Protein AF-A0A836NZG7-F1 (afdb_monomer)

Organism: NCBI:txid1184265

Radius of gyration: 10.56 Å; Cα contacts (8 Å, |Δi|>4): 12; chains: 1; bounding box: 22×20×26 Å

Mean predicted aligned error: 2.23 Å

Foldseek 3Di:
DDDDDDDDDDPQPPPCNQVVVVVVCVVVVHDDHDDDD

InterPro domains:
  IPR001792 Acylphosphatase-like domain [PF00708] (5-37)
  IPR001792 Acylphosphatase-like domain [PS51160] (3-37)
  IPR036046 Acylphosphatase-like domain superfamily [SSF54975] (2-36)

Secondary structure (DSSP, 8-state):
---------SS-SSSSHHHHHHHHHHHTT--------

pLDDT: mean 96.44, std 4.02, range [75.94, 98.69]

Structure (mmCIF, N/CA/C/O backbone):
data_AF-A0A836NZG7-F1
#
_entry.id   AF-A0A836NZG7-F1
#
loop_
_atom_site.group_PDB
_atom_site.id
_atom_site.type_symbol
_atom_site.label_atom_id
_atom_site.label_alt_id
_atom_site.label_comp_id
_atom_site.label_asym_id
_atom_site.label_entity_id
_atom_site.label_seq_id
_atom_site.pdbx_PDB_ins_code
_atom_site.Cartn_x
_atom_site.Cartn_y
_atom_site.Cartn_z
_atom_site.occupancy
_atom_site.B_iso_or_equiv
_atom_site.auth_seq_id
_atom_site.auth_comp_id
_atom_site.auth_asym_id
_atom_site.auth_atom_id
_atom_site.pdbx_PDB_model_num
ATOM 1 N N . MET A 1 1 ? -12.614 8.424 13.128 1.00 75.94 1 MET A N 1
ATOM 2 C CA . MET A 1 1 ? -11.714 7.569 12.327 1.00 75.94 1 MET A CA 1
ATOM 3 C C . MET A 1 1 ? -10.460 8.366 12.049 1.00 75.94 1 MET A C 1
ATOM 5 O O . MET A 1 1 ? -10.587 9.468 11.531 1.00 75.94 1 MET A O 1
ATOM 9 N N . GLU A 1 2 ? -9.295 7.851 12.426 1.00 94.12 2 GLU A N 1
ATOM 10 C CA . GLU A 1 2 ? -8.008 8.463 12.080 1.00 94.12 2 GLU A CA 1
ATOM 11 C C . GLU A 1 2 ? -7.534 7.957 10.716 1.00 94.12 2 GLU A C 1
ATOM 13 O O . GLU A 1 2 ? -7.782 6.808 10.351 1.00 94.12 2 GLU A O 1
ATOM 18 N N . ALA A 1 3 ? -6.875 8.825 9.951 1.00 96.25 3 ALA A N 1
ATOM 19 C CA . ALA A 1 3 ? -6.303 8.492 8.654 1.00 96.25 3 ALA A CA 1
ATOM 20 C C . ALA A 1 3 ? -4.982 9.241 8.461 1.00 96.25 3 ALA A C 1
ATOM 22 O O . ALA A 1 3 ? -4.819 10.362 8.941 1.00 96.25 3 ALA A O 1
ATOM 23 N N . ALA A 1 4 ? -4.064 8.634 7.712 1.00 97.38 4 ALA A N 1
ATOM 24 C CA . ALA A 1 4 ? -2.795 9.236 7.327 1.00 97.38 4 ALA A CA 1
ATOM 25 C C . ALA A 1 4 ? -2.688 9.299 5.799 1.00 97.38 4 ALA A C 1
ATOM 27 O O . ALA A 1 4 ? -3.128 8.388 5.093 1.00 97.38 4 ALA A O 1
ATOM 28 N N . ARG A 1 5 ? -2.101 10.386 5.287 1.00 97.31 5 ARG A N 1
ATOM 29 C CA . ARG A 1 5 ? -1.793 10.559 3.863 1.00 97.31 5 ARG A CA 1
ATOM 30 C C . ARG A 1 5 ? -0.299 10.358 3.654 1.00 97.31 5 ARG A C 1
ATOM 32 O O . ARG A 1 5 ? 0.505 11.000 4.321 1.00 97.31 5 ARG A O 1
ATOM 39 N N . PHE A 1 6 ? 0.044 9.524 2.681 1.00 97.12 6 PHE A N 1
ATOM 40 C CA . PHE A 1 6 ? 1.420 9.257 2.281 1.00 97.12 6 PHE A CA 1
ATOM 41 C C . PHE A 1 6 ? 1.618 9.651 0.820 1.00 97.12 6 PHE A C 1
ATOM 43 O O . PHE A 1 6 ? 0.735 9.430 -0.010 1.00 97.12 6 PHE A O 1
ATOM 50 N N . GLU A 1 7 ? 2.779 10.221 0.517 1.00 97.56 7 GLU A N 1
ATOM 51 C CA . GLU A 1 7 ? 3.253 10.431 -0.846 1.00 97.56 7 GLU A CA 1
ATOM 52 C C . GLU A 1 7 ? 4.375 9.433 -1.117 1.00 97.56 7 GLU A C 1
ATOM 54 O O . GLU A 1 7 ? 5.316 9.322 -0.333 1.00 97.56 7 GLU A O 1
ATOM 59 N N . VAL A 1 8 ? 4.240 8.666 -2.197 1.00 97.12 8 VAL A N 1
ATOM 60 C CA . VAL A 1 8 ? 5.170 7.588 -2.540 1.00 97.12 8 VAL A CA 1
ATOM 61 C C . VAL A 1 8 ? 5.705 7.856 -3.937 1.00 97.12 8 VAL A C 1
ATOM 63 O O . VAL A 1 8 ? 4.933 7.967 -4.888 1.00 97.12 8 VAL A O 1
ATOM 66 N N . SER A 1 9 ? 7.025 7.969 -4.049 1.00 97.62 9 SER A N 1
ATOM 67 C CA . SER A 1 9 ? 7.738 8.282 -5.287 1.00 97.62 9 SER A CA 1
ATOM 68 C C . SER A 1 9 ? 8.696 7.151 -5.684 1.00 97.62 9 SER A C 1
ATOM 70 O O . SER A 1 9 ? 8.963 6.235 -4.906 1.00 97.62 9 SER A O 1
ATOM 72 N N . GLY A 1 10 ? 9.182 7.189 -6.927 1.00 97.19 10 GLY A N 1
ATOM 73 C CA . GLY A 1 10 ? 10.000 6.132 -7.530 1.00 97.19 10 GLY A CA 1
ATOM 74 C C . 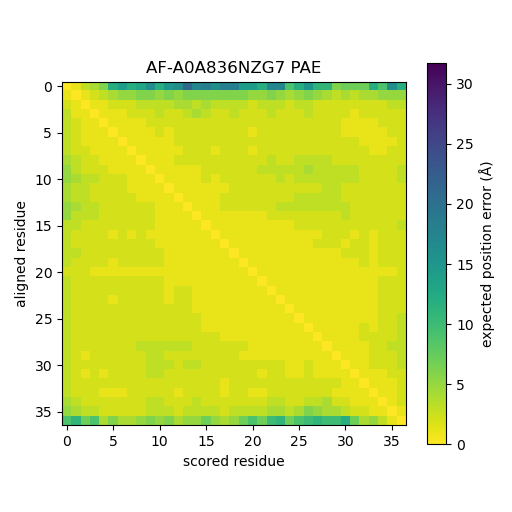GLY A 1 10 ? 9.214 5.283 -8.532 1.00 97.19 10 GLY A C 1
ATOM 75 O O . GLY A 1 10 ? 8.252 5.748 -9.144 1.00 97.19 10 GLY A O 1
ATOM 76 N N . VAL A 1 11 ? 9.619 4.025 -8.720 1.00 97.25 11 VAL A N 1
ATOM 77 C CA . VAL A 1 11 ? 8.951 3.098 -9.648 1.00 97.25 11 VAL A CA 1
ATOM 78 C C . VAL A 1 11 ? 7.725 2.493 -8.962 1.00 97.25 11 VAL A C 1
ATOM 80 O O . VAL A 1 11 ? 7.802 1.438 -8.342 1.00 97.25 11 VAL A O 1
ATOM 83 N N . VAL A 1 12 ? 6.592 3.195 -9.035 1.00 97.31 12 VAL A N 1
ATOM 84 C CA . VAL A 1 12 ? 5.328 2.788 -8.380 1.00 97.31 12 VAL A CA 1
ATOM 85 C C . VAL A 1 12 ? 4.140 2.685 -9.339 1.00 97.31 12 VAL A C 1
ATOM 87 O O . VAL A 1 12 ? 3.113 2.092 -9.010 1.00 97.31 12 VAL A O 1
ATOM 90 N N . GLN A 1 13 ? 4.261 3.221 -10.553 1.00 97.06 13 GLN A N 1
ATOM 91 C CA . GLN A 1 13 ? 3.229 3.134 -11.586 1.00 97.06 13 GLN A CA 1
ATOM 92 C C . GLN A 1 13 ? 3.546 1.998 -12.566 1.00 97.06 13 GLN A C 1
ATOM 94 O O . GLN A 1 13 ? 4.700 1.769 -12.905 1.00 97.06 13 GLN A O 1
ATOM 99 N N . GLY A 1 14 ? 2.524 1.252 -12.995 1.00 96.94 14 GLY A N 1
ATOM 100 C CA . GLY A 1 14 ? 2.689 0.118 -13.918 1.00 96.94 14 GLY A CA 1
ATOM 101 C C . GLY A 1 14 ? 3.289 -1.157 -13.304 1.00 96.94 14 GLY A C 1
ATOM 102 O O . GLY A 1 14 ? 3.377 -2.165 -13.991 1.00 96.94 14 GLY A O 1
ATOM 103 N N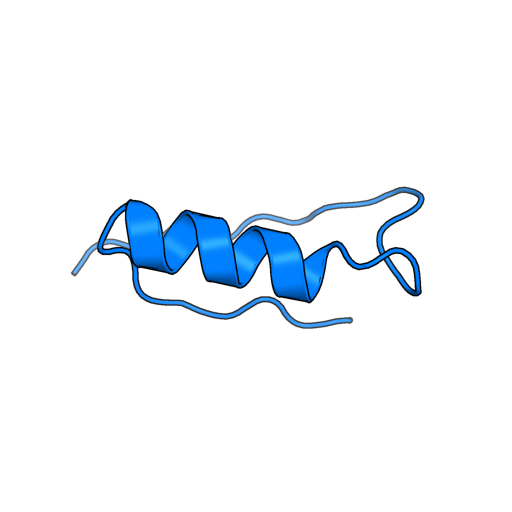 . VAL A 1 15 ? 3.642 -1.148 -12.013 1.00 97.75 15 VAL A N 1
ATOM 104 C CA . VAL A 1 15 ? 4.352 -2.252 -11.328 1.00 97.75 15 VAL A CA 1
ATOM 105 C C . VAL A 1 15 ? 3.531 -2.925 -10.222 1.00 97.75 15 VAL A C 1
ATOM 107 O O . VAL A 1 15 ? 4.057 -3.305 -9.183 1.00 97.75 15 VAL A O 1
ATOM 110 N N . TRP A 1 16 ? 2.212 -3.029 -10.400 1.00 97.12 16 TRP A N 1
ATOM 111 C CA . TRP A 1 16 ? 1.294 -3.701 -9.456 1.00 97.12 16 TRP A CA 1
ATOM 112 C C . TRP A 1 16 ? 1.192 -3.089 -8.033 1.00 97.12 16 TRP A C 1
ATOM 114 O O . TRP A 1 16 ? 0.385 -3.536 -7.221 1.00 97.12 16 TRP A O 1
ATOM 124 N N . TYR A 1 17 ? 1.887 -1.983 -7.753 1.00 97.75 17 TYR A N 1
ATOM 125 C CA . TYR A 1 17 ? 1.927 -1.328 -6.436 1.00 97.75 17 TYR A CA 1
ATOM 126 C C . TYR A 1 17 ? 0.546 -1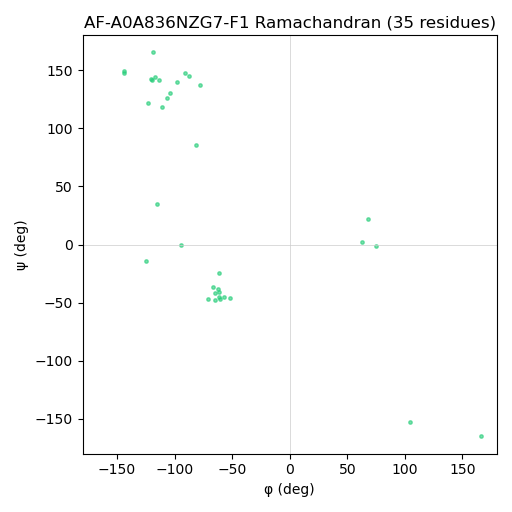.027 -5.819 1.00 97.75 17 TYR A C 1
ATOM 128 O O . TYR A 1 17 ? 0.295 -1.309 -4.649 1.00 97.75 17 TYR A O 1
ATOM 136 N N . ARG A 1 18 ? -0.394 -0.467 -6.596 1.00 97.56 18 ARG A N 1
ATOM 137 C CA . ARG A 1 18 ? -1.733 -0.121 -6.074 1.00 97.56 18 ARG A CA 1
ATOM 138 C C . ARG A 1 18 ? -2.554 -1.352 -5.684 1.00 97.56 18 ARG A C 1
ATOM 140 O O . ARG A 1 18 ? -3.303 -1.295 -4.711 1.00 97.56 18 ARG A O 1
ATOM 147 N N . ALA A 1 19 ? -2.429 -2.442 -6.439 1.00 98.00 19 ALA A N 1
ATOM 148 C CA . ALA A 1 19 ? -3.155 -3.677 -6.165 1.00 98.00 19 ALA A CA 1
ATOM 149 C C . ALA A 1 19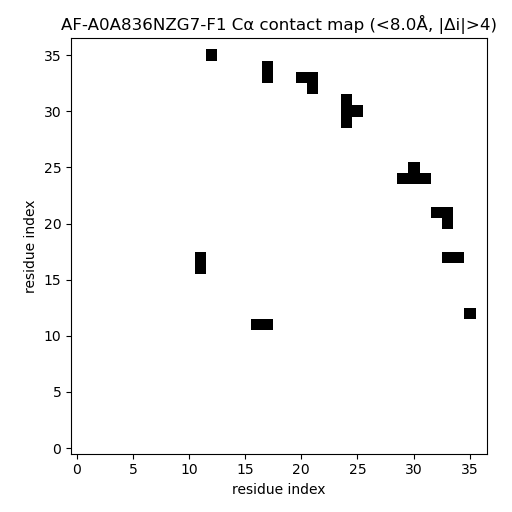 ? -2.607 -4.363 -4.905 1.00 98.00 19 ALA A C 1
ATOM 151 O O . ALA A 1 19 ? -3.386 -4.655 -4.000 1.00 98.00 19 ALA A O 1
ATOM 152 N N . SER A 1 20 ? -1.282 -4.481 -4.779 1.00 98.25 20 SER A N 1
ATOM 153 C CA . SER A 1 20 ? -0.648 -5.041 -3.577 1.00 98.25 20 SER A C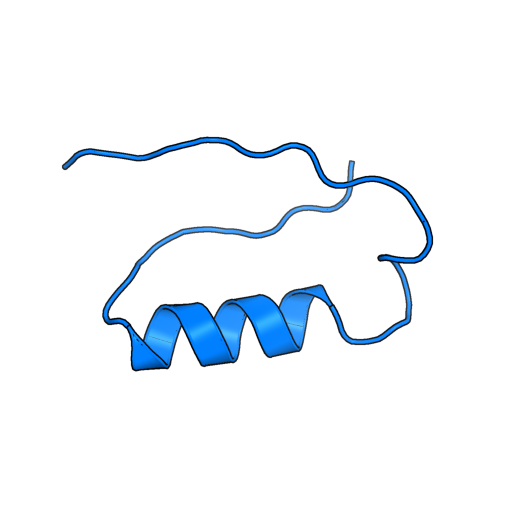A 1
ATOM 154 C C . SER A 1 20 ? -0.920 -4.212 -2.318 1.00 98.25 20 SER A C 1
ATOM 156 O O . SER A 1 20 ? -1.193 -4.758 -1.250 1.00 98.25 20 SER A O 1
ATOM 158 N N . THR A 1 21 ? -0.937 -2.880 -2.442 1.00 98.19 21 THR A N 1
ATOM 159 C CA . THR A 1 21 ? -1.297 -1.974 -1.338 1.00 98.19 21 THR A CA 1
ATOM 160 C C . THR A 1 21 ? -2.731 -2.217 -0.869 1.00 98.19 21 THR A C 1
ATOM 162 O O . THR A 1 21 ? -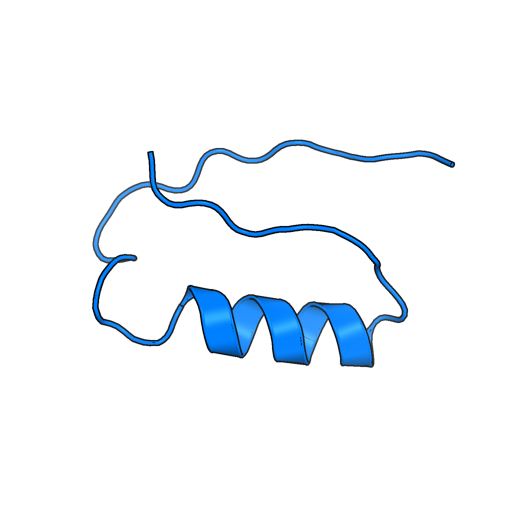2.994 -2.249 0.332 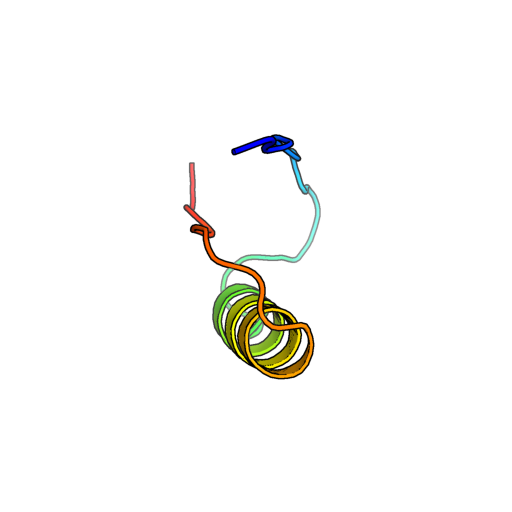1.00 98.19 21 THR A O 1
ATOM 165 N 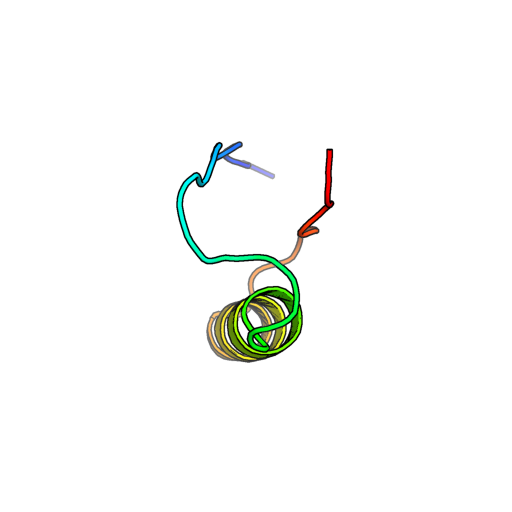N . ARG A 1 22 ? -3.668 -2.438 -1.802 1.00 98.25 22 ARG A N 1
ATOM 166 C CA . ARG A 1 22 ? -5.061 -2.771 -1.479 1.00 98.25 22 ARG A CA 1
ATOM 167 C C . ARG A 1 22 ? -5.172 -4.122 -0.774 1.00 98.25 22 ARG A C 1
ATOM 169 O O . ARG A 1 22 ? -5.859 -4.202 0.239 1.00 98.25 22 ARG A O 1
ATOM 176 N N . GLU A 1 23 ? -4.518 -5.160 -1.289 1.00 98.62 23 GLU A N 1
ATOM 177 C CA . GLU A 1 23 ? -4.516 -6.492 -0.665 1.00 98.62 23 GLU A CA 1
ATOM 178 C C . GLU A 1 23 ? -3.987 -6.427 0.769 1.00 98.62 23 GLU A C 1
ATOM 180 O O . GLU A 1 23 ? -4.614 -6.944 1.696 1.00 98.62 23 GLU A O 1
ATOM 185 N N . ARG A 1 24 ? -2.883 -5.699 0.977 1.00 98.50 24 ARG A N 1
ATOM 186 C CA . ARG A 1 24 ? -2.309 -5.496 2.308 1.00 98.50 24 ARG A CA 1
ATOM 187 C C . ARG A 1 24 ? -3.235 -4.707 3.232 1.00 98.50 24 ARG A C 1
ATOM 189 O O . ARG A 1 24 ? -3.352 -5.074 4.399 1.00 98.50 24 ARG A O 1
ATOM 196 N N . ALA A 1 25 ? -3.893 -3.659 2.733 1.00 98.44 25 ALA A N 1
ATOM 197 C CA . ALA A 1 25 ? -4.853 -2.876 3.510 1.00 98.44 25 ALA A CA 1
ATOM 198 C C . ALA A 1 25 ? -6.039 -3.734 3.972 1.00 98.44 25 ALA A C 1
ATOM 200 O O . ALA A 1 25 ? -6.374 -3.713 5.154 1.00 98.44 25 ALA A O 1
ATOM 201 N N . ILE A 1 26 ? -6.607 -4.554 3.080 1.00 98.38 26 ILE A N 1
ATOM 202 C CA . ILE A 1 26 ? -7.699 -5.481 3.413 1.00 98.38 26 ILE A CA 1
ATOM 203 C C . ILE A 1 26 ? -7.252 -6.480 4.487 1.00 98.38 26 ILE A C 1
ATOM 205 O O . ILE A 1 26 ? -7.954 -6.656 5.479 1.00 98.38 26 ILE A O 1
ATOM 209 N N . ALA A 1 27 ? -6.067 -7.081 4.336 1.00 98.69 27 ALA A N 1
ATOM 210 C CA . ALA A 1 27 ? -5.523 -8.023 5.317 1.00 98.69 27 ALA A CA 1
ATOM 211 C C . ALA A 1 27 ? -5.292 -7.398 6.708 1.00 98.69 27 ALA A C 1
ATOM 213 O O . ALA A 1 27 ? -5.267 -8.112 7.706 1.00 98.69 27 ALA A O 1
ATOM 214 N N . LEU A 1 28 ? -5.116 -6.076 6.780 1.00 98.25 28 LEU A N 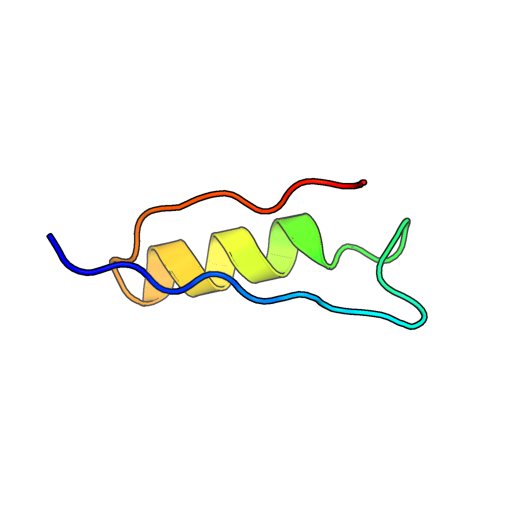1
ATOM 215 C CA . LEU A 1 28 ? -4.960 -5.317 8.024 1.00 98.25 28 LEU A CA 1
ATOM 216 C C . LEU A 1 28 ? -6.281 -4.727 8.551 1.00 98.25 28 LEU A C 1
ATOM 218 O O . LEU A 1 28 ? -6.267 -4.048 9.574 1.00 98.25 28 LEU A O 1
ATOM 222 N N . GLY A 1 29 ? -7.410 -4.939 7.864 1.00 97.94 29 GLY A N 1
ATOM 223 C CA . GLY A 1 29 ? -8.690 -4.316 8.219 1.00 97.94 29 GLY A CA 1
ATOM 224 C C . GLY A 1 29 ? -8.718 -2.797 8.006 1.00 97.94 29 GLY A C 1
ATOM 225 O O . GLY A 1 29 ? -9.520 -2.101 8.624 1.00 97.94 29 GLY A O 1
ATOM 226 N N . LEU A 1 30 ? -7.835 -2.270 7.153 1.00 97.75 30 LEU A N 1
ATOM 227 C CA . LEU A 1 30 ? -7.733 -0.845 6.848 1.00 97.75 30 LEU A CA 1
ATOM 228 C C . LEU A 1 30 ? -8.611 -0.467 5.652 1.00 97.75 30 LEU A C 1
ATOM 230 O O . LEU A 1 30 ? -8.760 -1.222 4.690 1.00 97.75 30 LEU A O 1
ATOM 234 N N . VAL A 1 31 ? -9.130 0.760 5.685 1.00 97.25 31 VAL A N 1
ATOM 235 C CA . VAL A 1 31 ? -9.886 1.373 4.586 1.00 97.25 31 VAL A CA 1
ATOM 236 C C . VAL A 1 31 ? -9.158 2.612 4.069 1.00 97.25 31 VAL A C 1
ATOM 238 O O . VAL A 1 31 ? -8.534 3.343 4.835 1.00 97.25 31 VAL A O 1
ATOM 241 N N . GLY A 1 32 ? -9.217 2.857 2.758 1.00 96.62 32 GLY A N 1
ATOM 242 C CA . GLY A 1 32 ? -8.516 3.980 2.136 1.00 96.62 32 GLY A CA 1
ATOM 243 C C . GLY A 1 32 ? -8.452 3.885 0.614 1.00 96.62 32 GLY A C 1
ATOM 244 O O . GLY A 1 32 ? -9.185 3.117 -0.007 1.00 96.62 32 GLY A O 1
ATOM 245 N N . HIS A 1 33 ? -7.573 4.682 0.004 1.00 96.88 33 HIS A N 1
ATOM 246 C CA . HIS A 1 33 ? -7.353 4.685 -1.441 1.00 96.88 33 HIS A CA 1
ATOM 247 C C . HIS A 1 33 ? -5.881 4.932 -1.787 1.00 96.88 33 HIS A C 1
ATOM 249 O O . HIS A 1 33 ? -5.201 5.705 -1.120 1.00 96.88 33 HIS A O 1
ATOM 255 N N . ALA A 1 34 ? -5.426 4.333 -2.887 1.00 97.31 34 ALA A N 1
ATOM 256 C CA . ALA A 1 34 ? -4.176 4.686 -3.551 1.00 97.31 34 ALA A CA 1
ATOM 257 C C . ALA A 1 34 ? -4.512 5.335 -4.901 1.00 97.31 34 ALA A C 1
ATOM 259 O O . ALA A 1 34 ? -5.155 4.713 -5.753 1.00 97.31 34 ALA A O 1
ATOM 260 N N . ARG A 1 35 ? -4.115 6.596 -5.087 1.00 95.50 35 ARG A N 1
ATOM 261 C CA . ARG A 1 35 ? -4.367 7.377 -6.307 1.00 95.50 35 ARG A CA 1
ATOM 262 C C . ARG A 1 35 ? -3.044 7.666 -7.007 1.00 95.50 35 ARG A C 1
ATOM 264 O O . ARG A 1 35 ? -2.044 7.907 -6.342 1.00 95.50 35 ARG A O 1
ATOM 271 N N . ASN A 1 36 ? -3.062 7.615 -8.336 1.00 92.44 36 ASN A N 1
ATOM 272 C CA . ASN A 1 36 ? -1.995 8.222 -9.121 1.00 92.44 36 ASN A CA 1
ATOM 273 C C . ASN A 1 36 ? -2.262 9.728 -9.141 1.00 92.44 36 ASN A C 1
ATOM 275 O O . ASN A 1 36 ? -3.425 10.121 -9.268 1.00 92.44 36 ASN A O 1
ATOM 279 N N . GLN A 1 37 ? -1.204 10.515 -8.972 1.00 86.50 37 GLN A N 1
ATOM 280 C CA . GLN A 1 37 ? -1.238 11.949 -9.243 1.00 86.50 37 GLN A CA 1
ATOM 281 C C . GLN A 1 37 ? -1.345 12.184 -10.750 1.00 86.50 37 GLN A C 1
ATOM 283 O O . GLN A 1 37 ? -0.811 11.331 -11.503 1.00 86.50 37 GLN A O 1
#

Sequence (37 aa):
MEAARFEVSGVVQGVWYRASTRERAIALGLVGHARNQ

Solvent-accessible surface area (backbone atoms only — not comparable to full-atom values): 2778 Å² total; per-residue (Å²): 136,91,84,83,90,83,89,86,85,80,97,52,75,97,64,62,44,63,60,55,52,48,56,53,30,55,79,69,77,51,84,86,85,83,79,84,131